Protein AF-A0A7Y6CEM9-F1 (afdb_monomer)

Structure (mmCIF, N/CA/C/O backbone):
data_AF-A0A7Y6CEM9-F1
#
_entry.id   AF-A0A7Y6CEM9-F1
#
loop_
_atom_site.group_PDB
_atom_site.id
_atom_site.type_symbol
_atom_site.label_atom_id
_atom_site.label_alt_id
_atom_site.label_comp_id
_atom_site.label_asym_id
_atom_site.label_entity_id
_atom_site.label_seq_id
_atom_site.pdbx_PDB_ins_code
_atom_site.Cartn_x
_atom_site.Cartn_y
_atom_site.C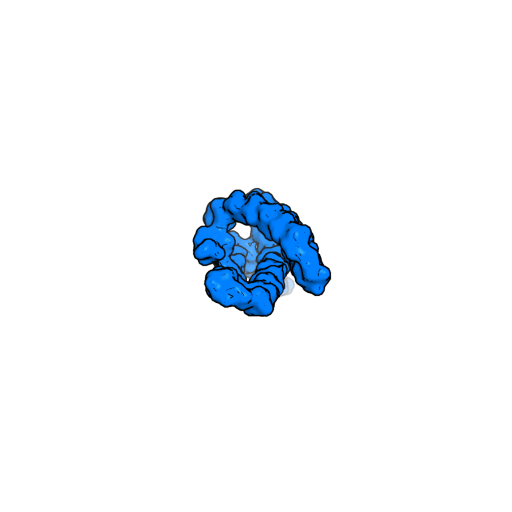artn_z
_atom_site.occupancy
_atom_site.B_iso_or_equiv
_atom_site.auth_seq_id
_atom_site.auth_comp_id
_atom_site.auth_asym_id
_atom_site.auth_atom_id
_atom_site.pdbx_PDB_model_num
ATOM 1 N N . MET A 1 1 ? -50.396 -15.988 31.486 1.00 49.03 1 MET A N 1
ATOM 2 C CA . MET A 1 1 ? -49.835 -14.728 30.934 1.00 49.03 1 MET A CA 1
ATOM 3 C C . MET A 1 1 ? -48.460 -14.346 31.506 1.00 49.03 1 MET A C 1
ATOM 5 O O . MET A 1 1 ? -47.595 -13.993 30.720 1.00 49.03 1 MET A O 1
ATOM 9 N N . LYS A 1 2 ? -48.179 -14.490 32.816 1.00 42.97 2 LYS A N 1
ATOM 10 C CA . LYS A 1 2 ? -46.851 -14.174 33.412 1.00 42.97 2 LYS A CA 1
ATOM 11 C C . LYS A 1 2 ? -45.649 -14.952 32.831 1.00 42.97 2 LYS A C 1
ATOM 13 O O . LYS A 1 2 ? -44.555 -14.409 32.776 1.00 42.97 2 LYS A O 1
ATOM 18 N N . ARG A 1 3 ? -45.840 -16.192 32.356 1.00 43.78 3 ARG A N 1
ATOM 19 C CA . ARG A 1 3 ? -44.758 -17.013 31.765 1.00 43.78 3 ARG A CA 1
ATOM 20 C C . ARG A 1 3 ? -44.328 -16.566 30.358 1.00 43.78 3 ARG A C 1
ATOM 22 O O . ARG A 1 3 ? -43.172 -16.748 30.005 1.00 43.78 3 ARG A O 1
ATOM 29 N N . LEU A 1 4 ? -45.221 -15.933 29.591 1.00 43.66 4 LEU A N 1
ATOM 30 C CA . LEU A 1 4 ? -44.910 -15.400 28.255 1.00 43.66 4 LEU A CA 1
ATOM 31 C C . LEU A 1 4 ? -44.074 -14.109 28.321 1.00 43.66 4 LEU A C 1
ATOM 33 O O . LEU A 1 4 ? -43.209 -13.900 27.477 1.00 43.66 4 LEU A O 1
ATOM 37 N N . LEU A 1 5 ? -44.266 -13.290 29.360 1.00 47.91 5 LEU A N 1
ATOM 38 C CA . LEU A 1 5 ? -43.486 -12.063 29.584 1.00 47.91 5 LEU A CA 1
ATOM 39 C C . LEU A 1 5 ? -42.023 -12.341 29.978 1.00 47.91 5 LEU A C 1
ATOM 41 O O . LEU A 1 5 ? -41.133 -11.584 29.601 1.00 47.91 5 LEU A O 1
ATOM 45 N N . LEU A 1 6 ? -41.759 -13.448 30.680 1.00 46.38 6 LEU A N 1
ATOM 46 C CA . LEU A 1 6 ? -40.401 -13.855 31.068 1.00 46.38 6 LEU A CA 1
ATOM 47 C C . LEU A 1 6 ? -39.559 -14.339 29.875 1.00 46.38 6 LEU A C 1
ATOM 49 O O . LEU A 1 6 ? -38.370 -14.039 29.809 1.00 46.38 6 LEU A O 1
ATOM 53 N N . LEU A 1 7 ? -40.167 -15.025 28.900 1.00 47.81 7 LEU A N 1
ATOM 54 C CA . LEU A 1 7 ? -39.461 -15.491 27.698 1.00 47.81 7 LEU A CA 1
ATOM 55 C C . LEU A 1 7 ? -39.066 -14.344 26.754 1.00 47.81 7 LEU A C 1
ATOM 57 O O . LEU A 1 7 ? -37.969 -14.364 26.199 1.00 47.81 7 LEU A O 1
ATOM 61 N N . ALA A 1 8 ? -39.910 -13.317 26.611 1.00 52.84 8 ALA A N 1
ATOM 62 C CA . ALA A 1 8 ? -39.609 -12.159 25.765 1.00 52.84 8 ALA A CA 1
ATOM 63 C C . ALA A 1 8 ? -38.427 -11.321 26.300 1.00 52.84 8 ALA A C 1
ATOM 65 O O . ALA A 1 8 ? -37.603 -10.843 25.521 1.00 52.84 8 ALA A O 1
ATOM 66 N N . ALA A 1 9 ? -38.292 -11.201 27.626 1.00 53.44 9 ALA A N 1
ATOM 67 C CA . ALA A 1 9 ? -37.169 -10.503 28.255 1.00 53.44 9 ALA A CA 1
ATOM 68 C C . ALA A 1 9 ? -35.830 -11.250 28.078 1.00 53.44 9 ALA A C 1
ATOM 70 O O . ALA A 1 9 ? -34.796 -10.624 27.842 1.00 53.44 9 ALA A O 1
ATOM 71 N N . LEU A 1 10 ? -35.848 -12.587 28.117 1.00 51.75 10 LEU A N 1
ATOM 72 C CA . LEU A 1 10 ? -34.666 -13.430 27.887 1.00 51.75 10 LEU A CA 1
ATOM 73 C C . LEU A 1 10 ? -34.175 -13.375 26.428 1.00 51.75 10 LEU A C 1
ATOM 75 O O . LEU A 1 10 ? -32.972 -13.289 26.192 1.00 51.75 10 LEU A O 1
ATOM 79 N N . LEU A 1 11 ? -35.085 -13.332 25.449 1.00 51.06 11 LEU A N 1
ATOM 80 C CA . LEU A 1 11 ? -34.738 -13.172 24.027 1.00 51.06 11 LEU A CA 1
ATOM 81 C C . LEU A 1 11 ? -34.158 -11.778 23.707 1.00 51.06 11 LEU A C 1
ATOM 83 O O . LEU A 1 11 ? -33.244 -11.662 22.885 1.00 51.06 11 LEU A O 1
ATOM 87 N N . ALA A 1 12 ? -34.615 -10.726 24.395 1.00 51.97 12 ALA A N 1
ATOM 88 C CA . ALA A 1 12 ? -34.059 -9.376 24.258 1.00 51.97 12 ALA A CA 1
ATOM 89 C C . ALA A 1 12 ? -32.629 -9.256 24.829 1.00 51.97 12 ALA A C 1
ATOM 91 O O . ALA A 1 12 ? -31.784 -8.576 24.244 1.00 51.97 12 ALA A O 1
ATOM 92 N N . LEU A 1 13 ? -32.321 -9.969 25.919 1.00 49.22 13 LEU A N 1
ATOM 93 C CA . LEU A 1 13 ? -30.983 -10.003 26.529 1.00 49.22 13 LEU A CA 1
ATOM 94 C C . LEU A 1 13 ? -29.951 -10.766 25.675 1.00 49.22 13 LEU A C 1
ATOM 96 O O . LEU A 1 13 ? -28.800 -10.340 25.578 1.00 49.22 13 LEU A O 1
ATOM 100 N N . ILE A 1 14 ? -30.358 -11.839 24.988 1.00 50.47 14 ILE A N 1
ATOM 101 C CA . ILE A 1 14 ? -29.469 -12.612 24.093 1.00 50.47 14 ILE A CA 1
ATOM 102 C C . ILE A 1 14 ? -29.177 -11.837 22.790 1.00 50.47 14 ILE A C 1
ATOM 104 O O . ILE A 1 14 ? -28.072 -11.903 22.242 1.00 50.47 14 ILE A O 1
ATOM 108 N N . SER A 1 15 ? -30.133 -11.023 22.334 1.00 44.56 15 SER A N 1
ATOM 109 C CA . SER A 1 15 ? -29.982 -10.160 21.151 1.00 44.56 15 SER A CA 1
ATOM 110 C C . SER A 1 15 ? -29.069 -8.947 21.403 1.00 44.56 15 SER A C 1
ATOM 112 O O . SER A 1 15 ? -28.422 -8.449 20.483 1.00 44.56 15 SER A O 1
ATOM 114 N N . ALA A 1 16 ? -28.960 -8.482 22.653 1.00 45.16 16 ALA A N 1
ATOM 115 C CA . ALA A 1 16 ? -28.061 -7.387 23.029 1.00 45.16 16 ALA A CA 1
ATOM 116 C C . ALA A 1 16 ? -26.591 -7.837 23.174 1.00 45.16 16 ALA A C 1
ATOM 118 O O . ALA A 1 16 ? -25.674 -7.071 22.871 1.00 45.16 16 ALA A O 1
ATOM 119 N N . ALA A 1 17 ? -26.347 -9.089 23.580 1.00 43.97 17 ALA A N 1
ATOM 120 C CA . ALA A 1 17 ? -24.994 -9.628 23.754 1.00 43.97 17 ALA A CA 1
ATOM 121 C C . ALA A 1 17 ? -24.281 -9.929 22.419 1.00 43.97 17 ALA A C 1
ATOM 123 O O . ALA A 1 17 ? -23.058 -9.820 22.323 1.00 43.97 17 ALA A O 1
ATOM 124 N N . THR A 1 18 ? -25.031 -10.239 21.359 1.00 46.75 18 THR A N 1
ATOM 125 C CA . THR A 1 18 ? -24.477 -10.496 20.016 1.00 46.75 18 THR A CA 1
ATOM 126 C C . THR A 1 18 ? -24.123 -9.216 19.251 1.00 46.75 18 THR A C 1
ATOM 128 O O . THR A 1 18 ? -23.246 -9.244 18.388 1.00 46.75 18 THR A O 1
ATOM 131 N N . ALA A 1 19 ? -24.693 -8.065 19.623 1.00 45.50 19 ALA A N 1
ATOM 132 C CA . ALA A 1 19 ? -24.310 -6.768 19.065 1.00 45.50 19 ALA A CA 1
ATOM 133 C C . ALA A 1 19 ? -22.968 -6.241 19.614 1.00 45.50 19 ALA A C 1
ATOM 135 O O . ALA A 1 19 ? -22.319 -5.430 18.961 1.00 45.50 19 ALA A O 1
ATOM 136 N N . ALA A 1 20 ? -22.501 -6.711 20.777 1.00 46.69 20 ALA A N 1
ATOM 137 C CA . ALA A 1 20 ? -21.240 -6.273 21.391 1.00 46.69 20 ALA A CA 1
ATOM 138 C C . ALA A 1 20 ? -19.996 -7.041 20.896 1.00 46.69 20 ALA A C 1
ATOM 140 O O . ALA A 1 20 ? -18.870 -6.590 21.110 1.00 46.69 20 ALA A O 1
ATOM 141 N N . ALA A 1 21 ? -20.177 -8.116 20.116 1.00 48.88 21 ALA A N 1
ATOM 142 C CA . ALA A 1 21 ? -19.135 -8.636 19.221 1.00 48.88 21 ALA A CA 1
ATOM 143 C C . ALA A 1 21 ? -18.857 -7.684 18.029 1.00 48.88 21 ALA A C 1
ATOM 145 O O . ALA A 1 21 ? -18.091 -8.012 17.116 1.00 48.88 21 ALA A O 1
ATOM 146 N N . ALA A 1 22 ? -19.468 -6.490 18.042 1.00 54.81 22 ALA A N 1
ATOM 147 C CA . ALA A 1 22 ? -19.149 -5.345 17.209 1.00 54.81 22 ALA A CA 1
ATOM 148 C C . ALA A 1 22 ? -17.655 -5.023 17.259 1.00 54.81 22 ALA A C 1
ATOM 150 O O . ALA A 1 22 ? -17.147 -4.467 18.228 1.00 54.81 22 ALA A O 1
ATOM 151 N N . ASN A 1 23 ? -16.977 -5.365 16.164 1.00 70.50 23 ASN A N 1
ATOM 152 C CA . ASN A 1 23 ? -15.777 -4.730 15.624 1.00 70.50 23 ASN A CA 1
ATOM 153 C C . ASN A 1 23 ? -14.990 -3.878 16.644 1.00 70.50 23 ASN A C 1
ATOM 155 O O . ASN A 1 23 ? -15.039 -2.647 16.627 1.00 70.50 23 ASN A O 1
ATOM 159 N N . THR A 1 24 ? -14.311 -4.528 17.592 1.00 88.62 24 THR A N 1
ATOM 160 C CA . THR A 1 24 ? -13.542 -3.815 18.617 1.00 88.62 24 THR A CA 1
ATOM 161 C C . THR A 1 24 ? -12.279 -3.212 17.994 1.00 88.62 24 THR A C 1
ATOM 163 O O . THR A 1 24 ? -11.769 -3.746 17.003 1.00 88.62 24 THR A O 1
ATOM 166 N N . PRO A 1 25 ? -11.708 -2.136 18.569 1.00 92.00 25 PRO A N 1
ATOM 167 C CA . PRO A 1 25 ? -10.410 -1.623 18.131 1.00 92.00 25 PRO A CA 1
ATOM 168 C C . PRO A 1 25 ? -9.313 -2.696 18.077 1.00 92.00 25 PRO A C 1
ATOM 170 O O . PRO A 1 25 ? -8.514 -2.703 17.147 1.00 92.00 25 PRO A O 1
ATOM 173 N N . ALA A 1 26 ? -9.302 -3.627 19.038 1.00 91.94 26 ALA A N 1
ATOM 174 C CA . ALA A 1 26 ? -8.343 -4.729 19.075 1.00 91.94 26 ALA A CA 1
ATOM 175 C C . ALA A 1 26 ? -8.539 -5.704 17.904 1.00 91.94 26 ALA A C 1
ATOM 177 O O . ALA A 1 26 ? -7.585 -5.998 17.189 1.00 91.94 26 ALA A O 1
ATOM 178 N N . LYS A 1 27 ? -9.779 -6.147 17.645 1.00 91.12 27 LYS A N 1
ATOM 179 C CA . LYS A 1 27 ? -10.086 -7.040 16.517 1.00 91.12 27 LYS A CA 1
ATOM 180 C C . LYS A 1 27 ? -9.735 -6.392 15.177 1.00 91.12 27 LYS A C 1
ATOM 182 O O . LYS A 1 27 ? -9.144 -7.045 14.321 1.00 91.12 27 LYS A O 1
ATOM 187 N N . TYR A 1 28 ? -10.052 -5.107 15.020 1.00 92.38 28 TYR A N 1
ATOM 188 C CA . TYR A 1 28 ? -9.688 -4.328 13.838 1.00 92.38 28 TYR A CA 1
ATOM 189 C C . TYR A 1 28 ? -8.173 -4.299 13.611 1.00 92.38 28 TYR A C 1
ATOM 191 O O . TYR A 1 28 ? -7.716 -4.674 12.535 1.00 92.38 28 TYR A O 1
ATOM 199 N N . ARG A 1 29 ? -7.386 -3.923 14.629 1.00 94.31 29 ARG A N 1
ATOM 200 C CA . ARG A 1 29 ? -5.917 -3.902 14.532 1.00 94.31 29 ARG A CA 1
ATOM 201 C C . ARG A 1 29 ? -5.350 -5.277 14.205 1.00 94.31 29 ARG A C 1
ATOM 203 O O . ARG A 1 29 ? -4.522 -5.379 13.311 1.00 94.31 29 ARG A O 1
ATOM 210 N N . ASN A 1 30 ? -5.840 -6.329 14.863 1.00 94.75 30 ASN A N 1
ATOM 211 C CA . ASN A 1 30 ? -5.413 -7.703 14.594 1.00 94.75 30 ASN A CA 1
ATOM 212 C C . ASN A 1 30 ? -5.703 -8.122 13.148 1.00 94.75 30 ASN A C 1
ATOM 214 O O . ASN A 1 30 ? -4.868 -8.768 12.524 1.00 94.75 30 ASN A O 1
ATOM 218 N N . THR A 1 31 ? -6.857 -7.723 12.608 1.00 95.06 31 THR A N 1
ATOM 219 C CA . THR A 1 31 ? -7.249 -8.027 11.223 1.00 95.06 31 THR A CA 1
ATOM 220 C C . THR A 1 31 ? -6.338 -7.301 10.235 1.00 95.06 31 THR A C 1
ATOM 222 O O . THR A 1 31 ? -5.746 -7.932 9.366 1.00 95.06 31 THR A O 1
ATOM 225 N N . MET A 1 32 ? -6.168 -5.989 10.410 1.00 94.31 32 MET A N 1
ATOM 226 C CA . MET A 1 32 ? -5.311 -5.154 9.563 1.00 94.31 32 MET A CA 1
ATOM 227 C C . MET A 1 32 ? -3.850 -5.628 9.589 1.00 94.31 32 MET A C 1
ATOM 229 O O . MET A 1 32 ? -3.261 -5.861 8.538 1.00 94.31 32 MET A O 1
ATOM 233 N N . ASN A 1 33 ? -3.288 -5.857 10.781 1.00 94.62 33 ASN A N 1
ATOM 234 C CA . ASN A 1 33 ? -1.932 -6.385 10.938 1.00 94.62 33 ASN A CA 1
ATOM 235 C C . ASN A 1 33 ? -1.782 -7.787 10.337 1.00 94.62 33 ASN A C 1
ATOM 237 O O . ASN A 1 33 ? -0.768 -8.079 9.713 1.00 94.62 33 ASN A O 1
ATOM 241 N N . GLY A 1 34 ? -2.798 -8.644 10.475 1.00 96.25 34 GLY A N 1
ATOM 242 C CA . GLY A 1 34 ? -2.815 -9.968 9.854 1.00 96.25 34 GLY A CA 1
ATOM 243 C C . GLY A 1 34 ? -2.738 -9.906 8.328 1.00 96.25 34 GLY A C 1
ATOM 244 O O . GLY A 1 34 ? -1.956 -10.648 7.734 1.00 96.25 34 GLY A O 1
ATOM 245 N N . ILE A 1 35 ? -3.481 -8.984 7.702 1.00 95.38 35 ILE A N 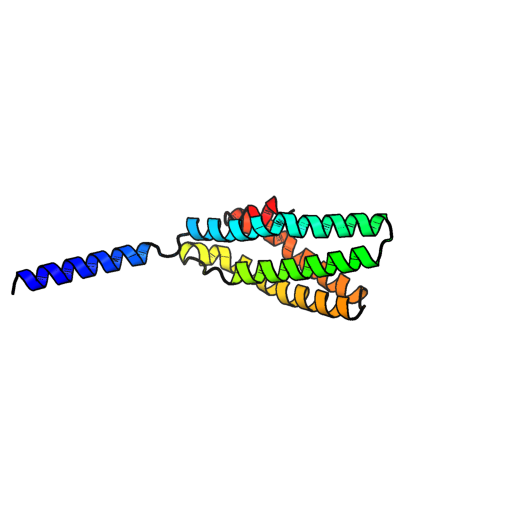1
ATOM 246 C CA . ILE A 1 35 ? -3.384 -8.722 6.258 1.00 95.38 35 ILE A CA 1
ATOM 247 C C . ILE A 1 35 ? -1.955 -8.298 5.918 1.00 95.38 35 ILE A C 1
ATOM 249 O O . ILE A 1 35 ? -1.310 -8.936 5.091 1.00 95.38 35 ILE A O 1
ATOM 253 N N . CYS A 1 36 ? -1.423 -7.268 6.578 1.00 94.38 36 CYS A N 1
ATOM 254 C CA . CYS A 1 36 ? -0.099 -6.745 6.246 1.00 94.38 36 CYS A CA 1
ATOM 255 C C . CYS A 1 36 ? 1.004 -7.791 6.408 1.00 94.38 36 CYS A C 1
ATOM 257 O O . CYS A 1 36 ? 1.756 -8.027 5.465 1.00 94.38 36 CYS A O 1
ATOM 259 N N . ARG A 1 37 ? 1.001 -8.541 7.512 1.00 96.12 37 ARG A N 1
ATOM 260 C CA . ARG A 1 37 ? 1.940 -9.642 7.758 1.00 96.12 37 ARG A CA 1
ATOM 261 C C . ARG A 1 37 ? 1.923 -10.710 6.660 1.00 96.12 37 ARG A C 1
ATOM 263 O O . ARG A 1 37 ? 2.967 -11.268 6.339 1.00 96.12 37 ARG A O 1
ATOM 270 N N . ALA A 1 38 ? 0.764 -10.991 6.061 1.00 96.12 38 ALA A N 1
ATOM 271 C CA . ALA A 1 38 ? 0.645 -11.957 4.968 1.00 96.12 38 ALA A CA 1
ATOM 272 C C . ALA A 1 38 ? 1.208 -11.443 3.625 1.00 96.12 38 ALA A C 1
ATOM 274 O O . ALA A 1 38 ? 1.561 -12.248 2.754 1.00 96.12 38 ALA A O 1
ATOM 275 N N . TYR A 1 39 ? 1.278 -10.121 3.440 1.00 95.25 39 TYR A N 1
ATOM 276 C CA . TYR A 1 39 ? 1.783 -9.480 2.223 1.00 95.25 39 TYR A CA 1
ATOM 277 C C . TYR A 1 39 ? 3.253 -9.065 2.324 1.00 95.25 39 TYR A C 1
ATOM 279 O O . TYR A 1 39 ? 3.957 -9.183 1.322 1.00 95.25 39 TYR A O 1
ATOM 287 N N . THR A 1 40 ? 3.737 -8.657 3.501 1.00 92.62 40 THR A N 1
ATOM 288 C CA . THR A 1 40 ? 5.124 -8.218 3.739 1.00 92.62 40 THR A CA 1
ATOM 289 C C . THR A 1 40 ? 6.181 -9.124 3.096 1.00 92.62 40 THR A C 1
ATOM 291 O O . THR A 1 40 ? 6.942 -8.621 2.270 1.00 92.62 40 THR A O 1
ATOM 294 N N . PRO A 1 41 ? 6.228 -10.451 3.347 1.00 95.81 41 PRO A N 1
ATOM 295 C CA . PRO A 1 41 ? 7.266 -11.293 2.745 1.00 95.81 41 PRO A CA 1
ATOM 296 C C . PRO A 1 41 ? 7.171 -11.359 1.212 1.00 95.81 41 PRO A C 1
ATOM 298 O O . PRO A 1 41 ? 8.185 -11.478 0.534 1.00 95.81 41 PRO A O 1
ATOM 301 N N . LYS A 1 42 ? 5.964 -11.248 0.642 1.00 96.25 42 LYS A N 1
ATOM 302 C CA . LYS A 1 42 ? 5.747 -11.297 -0.815 1.00 96.25 42 LYS A CA 1
ATOM 303 C C . LYS A 1 42 ? 6.183 -10.001 -1.495 1.00 96.25 42 LYS A C 1
ATOM 305 O O . LYS A 1 42 ? 6.691 -10.048 -2.613 1.00 96.25 42 LYS A O 1
ATOM 310 N N . LEU A 1 43 ? 5.940 -8.866 -0.840 1.00 93.75 43 LEU A N 1
ATOM 311 C CA . LEU A 1 43 ? 6.386 -7.553 -1.299 1.00 93.75 43 LEU A CA 1
ATOM 312 C C . LEU A 1 43 ? 7.911 -7.460 -1.226 1.00 93.75 43 LEU A C 1
ATOM 314 O O . LEU A 1 43 ? 8.528 -7.125 -2.234 1.00 93.75 43 LEU A O 1
ATOM 318 N N . LYS A 1 44 ? 8.506 -7.884 -0.103 1.00 93.25 44 LYS A N 1
ATOM 319 C CA . LYS A 1 44 ? 9.961 -7.920 0.082 1.00 93.25 44 LYS A CA 1
ATOM 320 C C . LYS A 1 44 ? 10.661 -8.806 -0.948 1.00 93.25 44 LYS A C 1
ATOM 322 O O . LYS A 1 44 ? 11.628 -8.383 -1.564 1.00 93.25 44 LYS A O 1
ATOM 327 N N . ASP A 1 45 ? 10.126 -9.996 -1.226 1.00 96.50 45 ASP A N 1
ATOM 328 C CA . ASP A 1 45 ? 10.653 -10.877 -2.280 1.00 96.50 45 ASP A CA 1
ATOM 329 C C . ASP A 1 45 ? 10.666 -10.201 -3.667 1.00 96.50 45 ASP A C 1
ATOM 331 O O . ASP A 1 45 ? 11.625 -10.331 -4.438 1.00 96.50 45 ASP A O 1
ATOM 335 N N . ALA A 1 46 ? 9.616 -9.441 -3.992 1.00 94.88 46 ALA A N 1
ATOM 336 C CA . ALA A 1 46 ? 9.556 -8.690 -5.241 1.00 94.88 46 ALA A CA 1
ATOM 337 C C . ALA A 1 46 ? 10.566 -7.527 -5.263 1.00 94.88 46 ALA A C 1
ATOM 339 O O . ALA A 1 46 ? 11.233 -7.333 -6.280 1.00 94.88 46 ALA A O 1
ATOM 340 N N . GLU A 1 47 ? 10.727 -6.795 -4.159 1.00 92.81 47 GLU A N 1
ATOM 341 C CA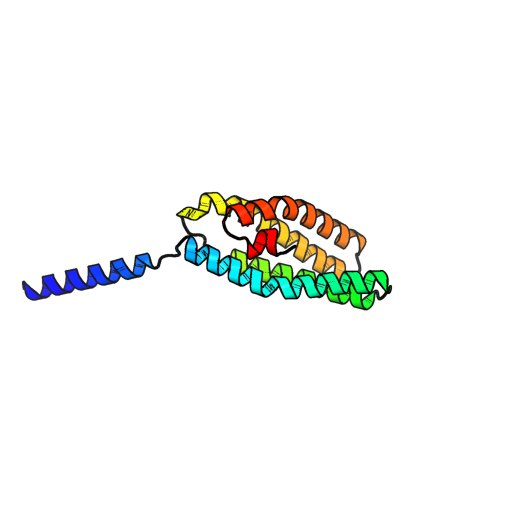 . GLU A 1 47 ? 11.736 -5.736 -4.006 1.00 92.81 47 GLU A CA 1
ATOM 342 C C . GLU A 1 47 ? 13.160 -6.276 -4.134 1.00 92.81 47 GLU A C 1
ATOM 344 O O . GLU A 1 47 ? 13.936 -5.786 -4.957 1.00 92.81 47 GLU A O 1
ATOM 349 N N . ASP A 1 48 ? 13.478 -7.349 -3.414 1.00 94.62 48 ASP A N 1
ATOM 350 C CA . ASP A 1 48 ? 14.781 -8.006 -3.470 1.00 94.62 48 ASP A CA 1
ATOM 351 C C . ASP A 1 48 ? 15.077 -8.525 -4.885 1.00 94.62 48 ASP A C 1
ATOM 353 O O . ASP A 1 48 ? 16.205 -8.441 -5.380 1.00 94.62 48 ASP A O 1
ATOM 357 N N . THR A 1 49 ? 14.059 -9.034 -5.586 1.00 95.00 49 THR A N 1
ATOM 358 C CA . THR A 1 49 ? 14.197 -9.462 -6.983 1.00 95.00 49 THR A CA 1
ATOM 359 C C . THR A 1 49 ? 14.455 -8.280 -7.916 1.00 95.00 49 THR A C 1
ATOM 361 O O . THR A 1 49 ? 15.322 -8.387 -8.785 1.00 95.00 49 THR A O 1
ATOM 364 N N . MET A 1 50 ? 13.776 -7.142 -7.728 1.00 92.38 50 MET A N 1
ATOM 365 C CA . MET A 1 50 ? 14.073 -5.910 -8.469 1.00 92.38 50 MET A CA 1
ATOM 366 C C . MET A 1 50 ? 15.510 -5.431 -8.208 1.00 92.38 50 MET A C 1
ATOM 368 O O . MET A 1 50 ? 16.216 -5.083 -9.158 1.00 92.38 50 MET A O 1
ATOM 372 N N . ALA A 1 51 ? 15.979 -5.467 -6.957 1.00 92.25 51 ALA A N 1
ATOM 373 C CA . ALA A 1 51 ? 17.341 -5.074 -6.595 1.00 92.25 51 ALA A CA 1
ATOM 374 C C . ALA A 1 51 ? 18.390 -5.976 -7.268 1.00 92.25 51 ALA A C 1
ATOM 376 O O . ALA A 1 51 ? 19.293 -5.489 -7.953 1.00 92.25 51 ALA A O 1
ATOM 377 N N . ARG A 1 52 ? 18.225 -7.304 -7.177 1.00 93.12 52 ARG A N 1
ATOM 378 C CA . ARG A 1 52 ? 19.110 -8.275 -7.846 1.00 93.12 52 ARG A CA 1
ATOM 379 C C . ARG A 1 52 ? 19.108 -8.117 -9.366 1.00 93.12 52 ARG A C 1
ATOM 381 O O . ARG A 1 52 ? 20.167 -8.168 -9.992 1.00 93.12 52 ARG A O 1
ATOM 388 N N . ALA A 1 53 ? 17.936 -7.928 -9.970 1.00 91.56 53 ALA A N 1
ATOM 389 C CA . ALA A 1 53 ? 17.799 -7.752 -11.413 1.00 91.56 53 ALA A CA 1
ATOM 390 C C . ALA A 1 53 ? 18.461 -6.457 -11.906 1.00 91.56 53 ALA A C 1
ATOM 392 O O . ALA A 1 53 ? 19.056 -6.452 -12.981 1.00 91.56 53 ALA A O 1
ATOM 393 N N . THR A 1 54 ? 18.414 -5.393 -11.100 1.00 88.62 54 THR A N 1
ATOM 394 C CA . THR A 1 54 ? 19.117 -4.132 -11.377 1.00 88.62 54 THR A CA 1
ATOM 395 C C . THR A 1 54 ? 20.630 -4.344 -11.390 1.00 88.62 54 THR A C 1
ATOM 397 O O . THR A 1 54 ? 21.282 -4.003 -12.374 1.00 88.62 54 THR A O 1
ATOM 400 N N . ASN A 1 55 ? 21.179 -4.988 -10.355 1.00 86.94 55 ASN A N 1
ATOM 401 C CA . ASN A 1 55 ? 22.623 -5.235 -10.244 1.00 86.94 55 ASN A CA 1
ATOM 402 C C . ASN A 1 55 ? 23.162 -6.164 -11.342 1.00 86.94 55 ASN A C 1
ATOM 404 O O . ASN A 1 55 ? 24.307 -6.036 -11.755 1.00 86.94 55 ASN A O 1
ATOM 408 N N . SER A 1 56 ? 22.337 -7.099 -11.818 1.00 86.19 56 SER A N 1
ATOM 409 C CA . SER A 1 56 ? 22.706 -8.077 -12.851 1.00 86.19 56 SER A CA 1
ATOM 410 C C . SER A 1 56 ? 22.282 -7.682 -14.271 1.00 86.19 56 SER A C 1
ATOM 412 O O . SER A 1 56 ? 22.387 -8.505 -15.177 1.00 86.19 56 SER A O 1
ATOM 414 N N . GLN A 1 57 ? 21.770 -6.459 -14.471 1.00 86.69 57 GLN A N 1
ATOM 415 C CA . GLN A 1 57 ? 21.251 -5.956 -15.755 1.00 86.69 57 GLN A CA 1
ATOM 416 C C . GLN A 1 57 ? 20.192 -6.872 -16.409 1.00 86.69 57 GLN A C 1
ATOM 418 O O . GLN A 1 57 ? 19.997 -6.890 -17.625 1.00 86.69 57 GLN A O 1
ATOM 423 N N . ARG A 1 58 ? 19.450 -7.638 -15.599 1.00 88.94 58 ARG A N 1
ATOM 424 C CA . ARG A 1 58 ? 18.407 -8.566 -16.060 1.00 88.94 58 ARG A CA 1
ATOM 425 C C . ARG A 1 58 ? 17.066 -7.852 -16.188 1.00 88.94 58 ARG A C 1
ATOM 427 O O . ARG A 1 58 ? 16.161 -8.056 -15.378 1.00 88.94 58 ARG A O 1
ATOM 434 N N . HIS A 1 59 ? 16.923 -7.036 -17.230 1.00 86.19 59 HIS A N 1
ATOM 435 C CA . HIS A 1 59 ? 15.738 -6.200 -17.461 1.00 86.19 59 HIS A CA 1
ATOM 436 C C . HIS A 1 59 ? 14.408 -6.969 -17.369 1.00 86.19 59 HIS A C 1
ATOM 438 O O . HIS A 1 59 ? 13.520 -6.564 -16.622 1.00 86.19 59 HIS A O 1
ATOM 444 N N . ALA A 1 60 ? 14.292 -8.130 -18.019 1.00 89.62 60 ALA A N 1
ATOM 445 C CA . ALA A 1 60 ? 13.064 -8.932 -17.982 1.00 89.62 60 ALA A CA 1
ATOM 446 C C . ALA A 1 60 ? 12.677 -9.394 -16.560 1.00 89.62 60 ALA A C 1
ATOM 448 O O . ALA A 1 60 ? 11.493 -9.437 -16.211 1.00 89.62 60 ALA A O 1
ATOM 449 N N . MET A 1 61 ? 13.665 -9.706 -15.710 1.00 92.38 61 MET A N 1
ATOM 450 C CA . MET A 1 61 ? 13.411 -10.073 -14.313 1.00 92.38 61 MET A CA 1
ATOM 451 C C . MET A 1 61 ? 12.944 -8.869 -13.495 1.00 92.38 61 MET A C 1
ATOM 453 O O . MET A 1 61 ? 12.008 -9.003 -12.707 1.00 92.38 61 MET A O 1
ATOM 457 N N . PHE A 1 62 ? 13.549 -7.698 -13.717 1.00 91.31 62 PHE A N 1
ATOM 458 C CA . PHE A 1 62 ? 13.126 -6.454 -13.076 1.00 91.31 62 PHE A CA 1
ATOM 459 C C . PHE A 1 62 ? 11.665 -6.137 -13.413 1.00 91.31 62 PHE A C 1
ATOM 461 O O . PHE A 1 62 ? 10.857 -5.899 -12.519 1.00 91.31 62 PHE A O 1
ATOM 468 N N . GLU A 1 63 ? 11.296 -6.197 -14.695 1.00 90.88 63 GLU A N 1
ATOM 469 C CA . GLU A 1 63 ? 9.932 -5.903 -15.140 1.00 90.88 63 GLU A CA 1
ATOM 470 C C . GLU A 1 63 ? 8.899 -6.881 -14.577 1.00 90.88 63 GLU A C 1
ATOM 472 O O . GLU A 1 63 ? 7.793 -6.479 -14.204 1.00 90.88 63 GLU A O 1
ATOM 477 N N . SER A 1 64 ? 9.243 -8.169 -14.515 1.00 93.38 64 SER A N 1
ATOM 478 C CA . SER A 1 64 ? 8.386 -9.187 -13.910 1.00 93.38 64 SER A CA 1
ATOM 479 C C . SER A 1 64 ? 8.155 -8.911 -12.421 1.00 93.38 64 SER A C 1
ATOM 481 O O . SER A 1 64 ? 7.009 -8.886 -11.963 1.00 93.38 64 SER A O 1
ATOM 483 N N . ALA A 1 65 ? 9.228 -8.614 -11.683 1.00 95.00 65 ALA A N 1
ATOM 484 C CA . ALA A 1 65 ? 9.166 -8.313 -10.259 1.00 95.00 65 ALA A CA 1
ATOM 485 C C . ALA A 1 65 ? 8.395 -7.017 -9.966 1.00 95.00 65 ALA A C 1
ATOM 487 O O . ALA A 1 65 ? 7.546 -7.010 -9.077 1.00 95.00 65 ALA A O 1
ATOM 488 N N . LEU A 1 66 ? 8.586 -5.963 -10.766 1.00 92.69 66 LEU A N 1
ATOM 489 C CA . LEU A 1 66 ? 7.831 -4.715 -10.638 1.00 92.69 66 LEU A CA 1
ATOM 490 C C . LEU A 1 66 ? 6.326 -4.930 -10.855 1.00 92.69 66 LEU A C 1
ATOM 492 O O . LEU A 1 66 ? 5.510 -4.439 -10.075 1.00 92.69 66 LEU A O 1
ATOM 496 N N . ARG A 1 67 ? 5.930 -5.701 -11.878 1.00 93.00 67 ARG A N 1
ATOM 497 C CA . ARG A 1 67 ? 4.510 -6.041 -12.095 1.00 93.00 67 ARG A CA 1
ATOM 498 C C . ARG A 1 67 ? 3.926 -6.808 -10.915 1.00 93.00 67 ARG A C 1
ATOM 500 O O . ARG A 1 67 ? 2.807 -6.510 -10.498 1.00 93.00 67 ARG A O 1
ATOM 507 N N . ARG A 1 68 ? 4.675 -7.778 -10.384 1.00 95.81 68 ARG A N 1
ATOM 508 C CA . ARG A 1 68 ? 4.272 -8.548 -9.203 1.00 95.81 68 ARG A CA 1
ATOM 509 C C . ARG A 1 68 ? 4.103 -7.641 -7.988 1.00 95.81 68 ARG A C 1
ATOM 511 O O . ARG A 1 68 ? 3.074 -7.736 -7.328 1.00 95.81 68 ARG A O 1
ATOM 518 N N . TYR A 1 69 ? 5.053 -6.741 -7.742 1.00 93.94 69 TYR A N 1
ATOM 519 C CA . TYR A 1 69 ? 4.989 -5.766 -6.656 1.00 93.94 69 TYR A CA 1
ATOM 520 C C . TYR A 1 69 ? 3.723 -4.907 -6.745 1.00 93.94 69 TYR A C 1
ATOM 522 O O . TYR A 1 69 ? 2.906 -4.921 -5.831 1.00 93.94 69 TYR A O 1
ATOM 530 N N . LEU A 1 70 ? 3.493 -4.255 -7.891 1.00 92.56 70 LEU A N 1
ATOM 531 C CA . LEU A 1 70 ? 2.323 -3.396 -8.109 1.00 92.56 70 LEU A CA 1
ATOM 532 C C 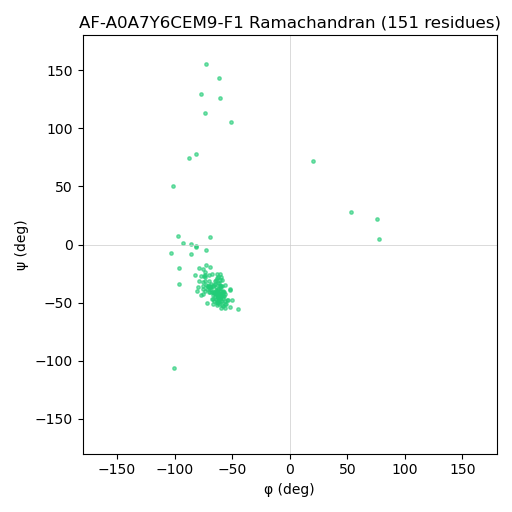. LEU A 1 70 ? 0.997 -4.142 -7.909 1.00 92.56 70 LEU A C 1
ATOM 534 O O . LEU A 1 70 ? 0.062 -3.604 -7.318 1.00 92.56 70 LEU A O 1
ATOM 538 N N . HIS A 1 71 ? 0.910 -5.387 -8.384 1.00 94.12 71 HIS A N 1
ATOM 539 C CA . HIS A 1 71 ? -0.280 -6.212 -8.200 1.00 94.12 71 HIS A CA 1
ATOM 540 C C . HIS A 1 71 ? -0.508 -6.587 -6.728 1.00 94.12 71 HIS A C 1
ATOM 542 O O . HIS A 1 71 ? -1.635 -6.497 -6.240 1.00 94.12 71 HIS A O 1
ATOM 548 N N . LEU A 1 72 ? 0.553 -6.971 -6.012 1.00 95.44 72 LEU A N 1
ATOM 549 C CA . LEU A 1 72 ? 0.488 -7.277 -4.583 1.00 95.44 72 LEU A CA 1
ATOM 550 C C . LEU A 1 72 ? 0.062 -6.053 -3.767 1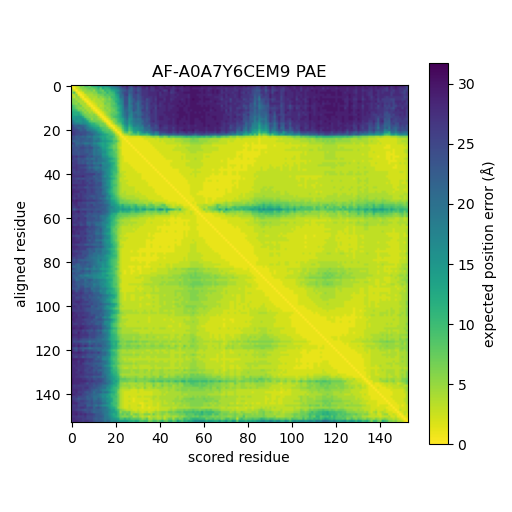.00 95.44 72 LEU A C 1
ATOM 552 O O . LEU A 1 72 ? -0.823 -6.191 -2.927 1.00 95.44 72 LEU A O 1
ATOM 556 N N . SER A 1 73 ? 0.618 -4.870 -4.046 1.00 92.44 73 SER A N 1
ATOM 557 C CA . SER A 1 73 ? 0.246 -3.626 -3.360 1.00 92.44 73 SER A CA 1
ATOM 558 C C . SER A 1 73 ? -1.227 -3.269 -3.573 1.00 92.44 73 SER A C 1
ATOM 560 O O . SER A 1 73 ? -1.925 -2.968 -2.611 1.00 92.44 73 SER A O 1
ATOM 562 N N . LEU A 1 74 ? -1.735 -3.368 -4.810 1.00 93.00 74 LEU A N 1
ATOM 563 C CA . LEU A 1 74 ? -3.160 -3.146 -5.101 1.00 93.00 74 LEU A CA 1
ATOM 564 C C . LEU A 1 74 ? -4.055 -4.142 -4.355 1.00 93.00 74 LEU A C 1
ATOM 566 O O . LEU A 1 74 ? -5.075 -3.767 -3.782 1.00 93.00 74 LEU A O 1
ATOM 570 N N . SER A 1 75 ? -3.670 -5.419 -4.351 1.00 95.00 75 SER A N 1
ATOM 571 C CA . SER A 1 75 ? -4.419 -6.473 -3.668 1.00 95.00 75 SER A CA 1
ATOM 572 C C . SER A 1 75 ? -4.444 -6.262 -2.151 1.00 95.00 75 SER A C 1
ATOM 574 O O . SER A 1 75 ? -5.502 -6.389 -1.534 1.00 95.00 75 SER A O 1
ATOM 576 N N . GLN A 1 76 ? -3.308 -5.884 -1.558 1.00 94.19 76 GLN A N 1
ATOM 577 C CA . GLN A 1 76 ? -3.226 -5.541 -0.143 1.00 94.19 76 GLN A CA 1
ATOM 578 C C . GLN A 1 76 ? -4.118 -4.340 0.187 1.00 94.19 76 GLN A C 1
ATOM 580 O O . GLN A 1 76 ? -4.931 -4.431 1.106 1.00 94.19 76 GLN A O 1
ATOM 585 N N . ASN A 1 77 ? -4.001 -3.241 -0.565 1.00 91.88 77 ASN A N 1
ATOM 586 C CA . ASN A 1 77 ? -4.787 -2.030 -0.327 1.00 91.88 77 ASN A CA 1
ATOM 587 C C . ASN A 1 77 ? -6.287 -2.320 -0.394 1.00 91.88 77 ASN A C 1
ATOM 589 O O . ASN A 1 77 ? -7.015 -1.949 0.524 1.00 91.88 77 ASN A O 1
ATOM 593 N N . HIS A 1 78 ? -6.735 -3.085 -1.392 1.00 92.44 78 HIS A N 1
ATOM 594 C CA . HIS A 1 78 ? -8.134 -3.498 -1.496 1.00 92.44 78 HIS A CA 1
ATOM 595 C C . HIS A 1 78 ? -8.614 -4.247 -0.242 1.00 92.44 78 HIS A C 1
ATOM 597 O O . HIS A 1 78 ? -9.696 -3.965 0.274 1.00 92.44 78 HIS A O 1
ATOM 603 N N . GLN A 1 79 ? -7.816 -5.185 0.282 1.00 94.12 79 GLN A N 1
ATOM 604 C CA . GLN A 1 79 ? -8.177 -5.908 1.505 1.00 94.12 79 GLN A CA 1
ATOM 605 C C . GLN A 1 79 ? -8.218 -4.992 2.729 1.00 94.12 79 GLN A C 1
ATOM 607 O O . GLN A 1 79 ? -9.148 -5.096 3.526 1.00 94.12 79 GLN A O 1
ATOM 612 N N . LEU A 1 80 ? -7.251 -4.081 2.871 1.00 91.38 80 LEU A N 1
ATOM 613 C CA . LEU A 1 80 ? -7.213 -3.115 3.972 1.00 91.38 80 LEU A CA 1
ATOM 614 C C . LEU A 1 80 ? -8.413 -2.159 3.932 1.00 91.38 80 LEU A C 1
ATOM 616 O O . LEU A 1 80 ? -9.010 -1.871 4.969 1.00 91.38 80 LEU A O 1
ATOM 620 N N . GLU A 1 81 ? -8.804 -1.693 2.747 1.00 89.94 81 GLU A N 1
ATOM 621 C CA . GLU A 1 81 ? -9.947 -0.796 2.568 1.00 89.94 81 GLU A CA 1
ATOM 622 C C . GLU A 1 81 ? -11.302 -1.471 2.812 1.00 89.94 81 GLU A C 1
ATOM 624 O O . GLU A 1 81 ? -12.253 -0.800 3.225 1.00 89.94 81 GLU A O 1
ATOM 629 N N . ALA A 1 82 ? -11.389 -2.789 2.615 1.00 91.06 82 ALA A N 1
ATOM 630 C CA . ALA A 1 82 ? -12.586 -3.575 2.900 1.00 91.06 82 ALA A CA 1
ATOM 631 C C . ALA A 1 82 ? -12.833 -3.777 4.410 1.00 91.06 82 ALA A C 1
ATOM 633 O O . ALA A 1 82 ? -13.953 -4.105 4.820 1.00 91.06 82 ALA A O 1
ATOM 634 N N . VAL A 1 83 ? -11.825 -3.568 5.267 1.00 91.81 83 VAL A N 1
ATOM 635 C CA . VAL A 1 83 ? -11.987 -3.720 6.718 1.00 91.81 83 VAL A CA 1
ATOM 636 C C . VAL A 1 83 ? -12.784 -2.545 7.286 1.00 91.81 83 VAL A C 1
ATOM 638 O O . VAL A 1 83 ? -12.321 -1.405 7.364 1.00 91.81 83 VAL A O 1
ATOM 641 N N . ARG A 1 84 ? -13.999 -2.823 7.769 1.00 92.81 84 ARG A N 1
ATOM 642 C CA . ARG A 1 84 ? -14.842 -1.808 8.413 1.00 92.81 84 ARG A CA 1
ATOM 643 C C . ARG A 1 84 ? -14.146 -1.226 9.646 1.00 92.81 84 ARG A C 1
ATOM 645 O O . ARG A 1 84 ? -13.814 -1.953 10.580 1.00 92.81 84 ARG A O 1
ATOM 652 N N . VAL A 1 85 ? -14.017 0.098 9.695 1.00 92.31 85 VAL A N 1
ATOM 653 C CA . VAL A 1 85 ? -13.409 0.804 10.830 1.00 92.31 85 VAL A CA 1
ATOM 654 C C . VAL A 1 85 ? -14.384 0.893 12.016 1.00 92.31 85 VAL A C 1
ATOM 656 O O . VAL A 1 85 ? -15.511 1.367 11.841 1.00 92.31 85 VAL A O 1
ATOM 659 N N . PRO A 1 86 ? -13.973 0.512 13.239 1.00 92.19 86 PRO A N 1
ATOM 660 C CA . PRO A 1 86 ? -14.737 0.760 14.460 1.00 92.19 86 PRO A CA 1
ATOM 661 C C . PRO A 1 86 ? -14.946 2.254 14.720 1.00 92.19 86 PRO A C 1
ATOM 663 O O . PRO A 1 86 ? -14.010 3.036 14.561 1.00 92.19 86 PRO A O 1
ATOM 666 N N . ALA A 1 87 ? -16.114 2.653 15.237 1.00 91.62 87 ALA A N 1
ATOM 667 C CA . ALA A 1 87 ? -16.420 4.060 15.544 1.00 91.62 87 ALA A CA 1
ATOM 668 C C . ALA A 1 87 ? -15.342 4.737 16.420 1.00 91.62 87 ALA A C 1
ATOM 670 O O . ALA A 1 87 ? -14.944 5.876 16.172 1.00 91.62 87 ALA A O 1
ATOM 671 N N . LYS A 1 88 ? -14.796 3.994 17.396 1.00 91.06 88 LYS A N 1
ATOM 672 C CA . LYS A 1 88 ? -13.717 4.449 18.294 1.00 91.06 88 LYS A CA 1
ATOM 673 C C . LYS A 1 88 ? -12.403 4.770 17.565 1.00 91.06 88 LYS A C 1
ATOM 675 O O . LYS A 1 88 ? -11.623 5.571 18.062 1.00 91.06 88 LYS A O 1
ATOM 680 N N . LEU A 1 89 ? -12.159 4.169 16.398 1.00 91.69 89 LEU A N 1
ATOM 681 C CA . LEU A 1 89 ? -10.953 4.379 15.590 1.00 91.69 89 LEU A CA 1
ATOM 682 C C . LEU A 1 89 ? -11.183 5.295 14.382 1.00 91.69 89 LEU A C 1
ATOM 684 O O . LEU A 1 89 ? -10.221 5.685 13.727 1.00 91.69 89 LEU A O 1
ATOM 688 N N . THR A 1 90 ? -12.421 5.693 14.076 1.00 91.25 90 THR A N 1
ATOM 689 C CA . THR A 1 90 ? -12.742 6.460 12.859 1.00 91.25 90 THR A CA 1
ATOM 690 C C . THR A 1 90 ? -11.968 7.773 12.746 1.00 91.25 90 THR A C 1
ATOM 692 O O . THR A 1 90 ? -11.514 8.124 11.658 1.00 91.25 90 THR A O 1
ATOM 695 N N . LYS A 1 91 ? -11.792 8.521 13.845 1.00 91.81 91 LYS A N 1
ATOM 696 C CA . LYS A 1 91 ? -11.017 9.777 13.825 1.00 91.81 91 LYS A CA 1
ATOM 697 C C . LYS A 1 91 ? -9.545 9.532 13.475 1.00 91.81 91 LYS A C 1
ATOM 699 O O . LYS A 1 91 ? -8.987 10.292 12.693 1.00 91.81 91 LYS A O 1
ATOM 704 N N . GLN A 1 92 ? -8.969 8.449 13.990 1.00 90.81 92 GLN A N 1
ATOM 705 C CA . GLN A 1 92 ? -7.573 8.082 13.776 1.00 90.81 92 GLN A CA 1
ATOM 706 C C . GLN A 1 92 ? -7.325 7.472 12.389 1.00 90.81 92 GLN A C 1
ATOM 708 O O . GLN A 1 92 ? -6.376 7.852 11.710 1.00 90.81 92 GLN A O 1
ATOM 713 N N . MET A 1 93 ? -8.199 6.570 11.935 1.00 91.38 93 MET A N 1
ATOM 714 C CA . MET A 1 93 ? -8.015 5.836 10.677 1.00 91.38 93 MET A CA 1
ATOM 715 C C . MET A 1 93 ? -8.445 6.615 9.437 1.00 91.38 93 MET A C 1
ATOM 717 O O . MET A 1 93 ? -7.914 6.376 8.360 1.00 91.38 93 MET A O 1
ATOM 721 N N . ARG A 1 94 ? -9.378 7.566 9.544 1.00 91.56 94 ARG A N 1
ATOM 722 C CA . ARG A 1 94 ? -9.832 8.363 8.391 1.00 91.56 94 ARG A CA 1
ATOM 723 C C . ARG A 1 94 ? -8.698 9.049 7.610 1.00 91.56 94 ARG A C 1
ATOM 725 O O . ARG A 1 94 ? -8.715 8.932 6.386 1.00 91.56 94 ARG A O 1
ATOM 732 N N . PRO A 1 95 ? -7.724 9.747 8.231 1.00 90.06 95 PRO A N 1
ATOM 733 C CA . PRO A 1 95 ? -6.605 10.313 7.478 1.00 90.06 95 PRO A CA 1
ATOM 734 C C . PRO A 1 95 ? -5.726 9.236 6.826 1.00 90.06 95 PRO A C 1
ATOM 736 O O . PRO A 1 95 ? -5.288 9.441 5.700 1.00 90.06 95 PRO A O 1
ATOM 739 N N . VAL A 1 96 ? -5.519 8.088 7.483 1.00 89.88 96 VAL A N 1
ATOM 740 C CA . VAL A 1 96 ? -4.753 6.953 6.934 1.00 89.88 96 VAL A CA 1
ATOM 741 C C . VAL A 1 96 ? -5.439 6.384 5.693 1.00 89.88 96 VAL A C 1
ATOM 743 O O . VAL A 1 96 ? -4.838 6.327 4.626 1.00 89.88 96 VAL A O 1
ATOM 746 N N . LEU A 1 97 ? -6.729 6.054 5.794 1.00 89.81 97 LEU A N 1
ATOM 747 C CA . LEU A 1 97 ? -7.515 5.524 4.678 1.00 89.81 97 LEU A CA 1
ATOM 748 C C . LEU A 1 97 ? -7.616 6.519 3.516 1.00 89.81 97 LEU A C 1
ATOM 750 O O . LEU A 1 97 ? -7.629 6.121 2.357 1.00 89.81 97 LEU A O 1
ATOM 754 N N . LYS A 1 98 ? -7.652 7.827 3.799 1.00 91.06 98 LYS A N 1
ATOM 755 C CA . LYS A 1 98 ? -7.621 8.857 2.751 1.00 91.06 98 LYS A CA 1
ATOM 756 C C . LYS A 1 98 ? -6.297 8.854 1.981 1.00 91.06 98 LYS A C 1
ATOM 758 O O . LYS A 1 98 ? -6.306 9.176 0.798 1.00 91.06 98 LYS A O 1
ATOM 763 N N . LEU A 1 99 ? -5.177 8.546 2.634 1.00 88.62 99 LEU A N 1
ATOM 764 C CA . LEU A 1 99 ? -3.876 8.425 1.972 1.00 88.62 99 LEU A CA 1
ATOM 765 C C . LEU A 1 99 ? -3.775 7.119 1.177 1.00 88.62 99 LEU A C 1
ATOM 767 O O . LEU A 1 99 ? -3.357 7.177 0.027 1.00 88.62 99 LEU A O 1
ATOM 771 N N . LEU A 1 100 ? -4.236 5.990 1.728 1.00 87.69 100 LEU A N 1
ATOM 772 C CA . LEU A 1 100 ? -4.292 4.709 1.005 1.00 87.69 100 LEU A CA 1
ATOM 773 C C . LEU A 1 100 ? -5.096 4.829 -0.298 1.00 87.69 100 LEU A C 1
ATOM 775 O O . LEU A 1 100 ? -4.563 4.571 -1.373 1.00 87.69 100 LEU A O 1
ATOM 779 N N . ARG A 1 101 ? -6.293 5.423 -0.240 1.00 90.56 101 ARG A N 1
ATOM 780 C CA . ARG A 1 101 ? -7.116 5.686 -1.436 1.00 90.56 101 ARG A CA 1
ATOM 781 C C . ARG A 1 101 ? -6.461 6.601 -2.464 1.00 90.56 101 ARG A C 1
ATOM 783 O O . ARG A 1 101 ? -6.828 6.577 -3.634 1.00 90.56 101 ARG A O 1
ATOM 790 N N . LYS A 1 102 ? -5.531 7.463 -2.041 1.00 92.12 102 LYS A N 1
ATOM 791 C CA . LYS A 1 102 ? -4.756 8.300 -2.969 1.00 92.12 102 LYS A CA 1
ATOM 792 C C . LYS A 1 102 ? -3.655 7.507 -3.666 1.00 92.12 102 LYS A C 1
ATOM 794 O O . LYS A 1 102 ? -3.271 7.893 -4.761 1.00 92.12 102 LYS A O 1
ATOM 799 N N . ILE A 1 103 ? -3.146 6.440 -3.053 1.00 91.50 103 ILE A N 1
ATOM 800 C CA . ILE A 1 103 ? -2.090 5.596 -3.621 1.00 91.50 103 ILE A CA 1
ATOM 801 C C . ILE A 1 103 ? -2.646 4.728 -4.759 1.00 91.50 103 ILE A C 1
ATOM 803 O O . ILE A 1 103 ? -1.991 4.599 -5.793 1.00 91.50 103 ILE A O 1
ATOM 807 N N . ASP A 1 104 ? -3.860 4.194 -4.618 1.00 91.44 104 ASP A N 1
ATOM 808 C CA . ASP A 1 104 ? -4.449 3.235 -5.566 1.00 91.44 104 ASP A CA 1
ATOM 809 C C . ASP A 1 104 ? -4.488 3.705 -7.031 1.00 91.44 104 ASP A C 1
ATOM 811 O O . ASP A 1 104 ? -4.011 2.966 -7.901 1.00 91.44 104 ASP A O 1
ATOM 815 N N . PRO A 1 105 ? -4.950 4.931 -7.359 1.00 94.94 105 PRO A N 1
ATOM 816 C CA . PRO A 1 105 ? -4.901 5.428 -8.732 1.00 94.94 105 PRO A CA 1
ATOM 817 C C . PRO A 1 105 ? -3.479 5.484 -9.299 1.00 94.94 105 PRO A C 1
ATOM 819 O O . PRO A 1 105 ? -3.276 5.195 -10.478 1.00 94.94 105 PRO A O 1
ATOM 822 N N . HIS A 1 106 ? -2.484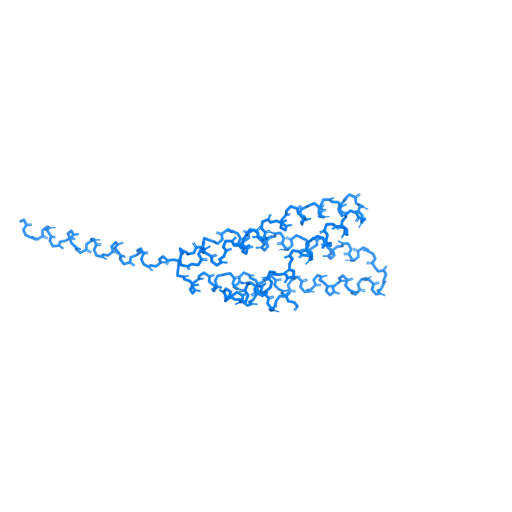 5.815 -8.469 1.00 95.69 106 HIS A N 1
ATOM 823 C CA . HIS A 1 106 ? -1.085 5.848 -8.888 1.00 95.69 106 HIS A CA 1
ATOM 824 C C . HIS A 1 106 ? -0.521 4.441 -9.098 1.00 95.69 106 HIS A C 1
ATOM 826 O O . HIS A 1 106 ? 0.214 4.236 -10.061 1.00 95.69 106 HIS A O 1
ATOM 832 N N . LEU A 1 107 ? -0.887 3.463 -8.260 1.00 93.31 107 LEU A N 1
ATOM 833 C CA . LEU A 1 107 ? -0.500 2.059 -8.447 1.00 93.31 107 LEU A CA 1
ATOM 834 C C . LEU A 1 107 ? -1.099 1.485 -9.735 1.00 93.31 107 LEU A C 1
ATOM 836 O O . LEU A 1 107 ? -0.388 0.873 -10.535 1.00 93.31 107 LEU A O 1
ATOM 840 N N . TYR A 1 108 ? -2.392 1.722 -9.966 1.00 94.75 108 TYR A N 1
ATOM 841 C CA . TYR A 1 108 ? -3.076 1.276 -11.177 1.00 94.75 108 TYR A CA 1
ATOM 842 C C . TYR A 1 108 ? -2.469 1.915 -12.429 1.00 94.75 108 TYR A C 1
ATOM 844 O O . TYR A 1 108 ? -2.170 1.226 -13.408 1.00 94.75 108 TYR A O 1
ATOM 852 N N . LEU A 1 109 ? -2.236 3.230 -12.391 1.00 96.56 109 LEU A N 1
ATOM 853 C CA . LEU A 1 109 ? -1.636 3.951 -13.505 1.00 96.56 109 LEU A CA 1
ATOM 854 C C . LEU A 1 109 ? -0.188 3.509 -13.748 1.00 96.56 109 LEU A C 1
ATOM 856 O O . LEU A 1 109 ? 0.176 3.295 -14.900 1.00 96.56 109 LEU A O 1
ATOM 860 N N . ALA A 1 110 ? 0.614 3.295 -12.700 1.00 93.38 110 ALA A N 1
ATOM 861 C CA . ALA A 1 110 ? 1.961 2.738 -12.824 1.00 93.38 110 ALA A CA 1
ATOM 862 C C . ALA A 1 110 ? 1.936 1.366 -13.508 1.00 93.38 110 ALA A C 1
ATOM 864 O O . ALA A 1 110 ? 2.699 1.134 -14.441 1.00 93.38 110 ALA A O 1
ATOM 865 N N . LEU A 1 111 ? 1.021 0.477 -13.108 1.00 92.88 111 LEU A N 1
ATOM 866 C CA . LEU A 1 111 ? 0.886 -0.848 -13.716 1.00 92.88 111 LEU A CA 1
ATOM 867 C C . LEU A 1 111 ? 0.475 -0.761 -15.191 1.00 92.88 111 LEU A C 1
ATOM 869 O O . LEU A 1 111 ? 1.024 -1.481 -16.026 1.00 92.88 111 LEU A O 1
ATOM 873 N N . LYS A 1 112 ? -0.473 0.124 -15.520 1.00 95.25 112 LYS A N 1
ATOM 874 C CA . LYS A 1 112 ? -0.920 0.360 -16.899 1.00 95.25 112 LYS A CA 1
ATOM 875 C C . LYS A 1 112 ? 0.214 0.907 -17.773 1.00 95.25 112 LYS A C 1
ATOM 877 O O . LYS A 1 112 ? 0.448 0.370 -18.851 1.00 95.25 112 LYS A O 1
ATOM 882 N N . LEU A 1 113 ? 0.916 1.942 -17.309 1.00 93.81 113 LEU A N 1
ATOM 883 C CA . LEU A 1 113 ? 2.031 2.572 -18.026 1.00 93.81 113 LEU A CA 1
ATOM 884 C C . LEU A 1 113 ? 3.196 1.601 -18.219 1.00 93.81 113 LEU A C 1
ATOM 886 O O . LEU A 1 113 ? 3.758 1.530 -19.307 1.00 93.81 113 LEU A O 1
ATOM 890 N N . HIS A 1 114 ? 3.498 0.797 -17.198 1.00 91.00 114 HIS A N 1
ATOM 891 C CA . HIS A 1 114 ? 4.544 -0.217 -17.269 1.00 91.00 114 HIS A CA 1
ATOM 892 C C . HIS A 1 114 ? 4.234 -1.276 -18.328 1.00 91.00 114 HIS A C 1
ATOM 894 O O . HIS A 1 114 ? 5.094 -1.629 -19.126 1.00 91.00 114 HIS A O 1
ATOM 900 N N . ARG A 1 115 ? 2.981 -1.747 -18.394 1.00 91.00 115 ARG A N 1
ATOM 901 C CA . ARG A 1 115 ? 2.529 -2.677 -19.446 1.00 91.00 115 ARG A CA 1
ATOM 902 C C . ARG A 1 115 ? 2.614 -2.078 -20.852 1.00 91.00 115 ARG A C 1
ATOM 904 O O . ARG A 1 115 ? 2.784 -2.832 -21.800 1.00 91.00 115 ARG A O 1
ATOM 911 N N . ALA A 1 116 ? 2.503 -0.758 -20.976 1.00 93.50 116 ALA A N 1
ATOM 912 C CA . ALA A 1 116 ? 2.654 -0.035 -22.237 1.00 93.50 116 ALA A CA 1
ATOM 913 C C . ALA A 1 116 ? 4.119 0.320 -22.574 1.00 93.50 116 ALA A C 1
ATOM 915 O O . ALA A 1 116 ? 4.360 0.965 -23.589 1.00 93.50 116 ALA A O 1
ATOM 916 N N . GLY A 1 117 ? 5.092 -0.056 -21.734 1.00 90.25 117 GLY A N 1
ATOM 917 C CA . GLY A 1 117 ? 6.509 0.270 -21.931 1.00 90.25 117 GLY A CA 1
ATOM 918 C C . GLY A 1 117 ? 6.901 1.707 -21.559 1.00 90.25 117 GLY A C 1
ATOM 919 O O . GLY A 1 117 ? 8.057 2.091 -21.733 1.00 90.25 117 GLY A O 1
ATOM 920 N N . ASP A 1 118 ? 5.992 2.514 -21.000 1.00 93.50 118 ASP A N 1
ATOM 921 C CA . ASP A 1 118 ? 6.295 3.885 -20.573 1.00 93.50 118 ASP A CA 1
ATOM 922 C C . ASP A 1 118 ? 6.971 3.902 -19.190 1.00 93.50 118 ASP A C 1
ATOM 924 O O . ASP A 1 118 ? 6.375 4.191 -18.142 1.00 93.50 118 ASP A O 1
ATOM 928 N N . LEU A 1 119 ? 8.267 3.586 -19.183 1.00 88.31 119 LEU A N 1
ATOM 929 C CA . LEU A 1 119 ? 9.084 3.522 -17.969 1.00 88.31 119 LEU A CA 1
ATOM 930 C C . LEU A 1 119 ? 9.307 4.893 -17.313 1.00 88.31 119 LEU A C 1
ATOM 932 O O . LEU A 1 119 ? 9.585 4.966 -16.111 1.00 88.31 119 LEU A O 1
ATOM 936 N N . LYS A 1 120 ? 9.233 5.993 -18.074 1.00 92.44 120 LYS A N 1
ATOM 937 C CA . LYS A 1 120 ? 9.410 7.351 -17.536 1.00 92.44 120 LYS A CA 1
ATOM 938 C C . LYS A 1 120 ? 8.193 7.735 -16.705 1.00 92.44 120 LYS A C 1
ATOM 940 O O . LYS A 1 120 ? 8.343 8.130 -15.545 1.00 92.44 120 LYS A O 1
ATOM 945 N N . SER A 1 121 ? 6.998 7.560 -17.260 1.00 94.25 121 SER A N 1
ATOM 946 C CA . SER A 1 121 ? 5.756 7.867 -16.558 1.00 94.25 121 SER A CA 1
ATOM 947 C C . SER A 1 121 ? 5.506 6.880 -15.419 1.00 94.25 121 SER A C 1
ATOM 949 O O . SER A 1 121 ? 5.097 7.309 -14.343 1.00 94.25 121 SER A O 1
ATOM 951 N N . THR A 1 122 ? 5.856 5.598 -15.583 1.00 91.06 122 THR A N 1
ATOM 952 C CA . THR A 1 122 ? 5.825 4.606 -14.489 1.00 91.06 122 THR A CA 1
ATOM 953 C C . THR A 1 122 ? 6.654 5.076 -13.294 1.00 91.06 122 THR A C 1
ATOM 955 O O . THR A 1 122 ? 6.144 5.168 -12.178 1.00 91.06 122 THR A O 1
ATOM 958 N N . ARG A 1 123 ? 7.916 5.474 -13.519 1.00 91.38 123 ARG A N 1
ATOM 959 C CA . ARG A 1 123 ? 8.786 6.015 -12.460 1.00 91.38 123 ARG A CA 1
ATOM 960 C C . ARG A 1 123 ? 8.220 7.280 -11.816 1.00 91.38 123 ARG A C 1
ATOM 962 O O . ARG A 1 123 ? 8.374 7.463 -10.611 1.00 91.38 123 ARG A O 1
ATOM 969 N N . SER A 1 124 ? 7.561 8.142 -12.589 1.00 95.81 124 SER A N 1
ATOM 970 C CA . SER A 1 124 ? 6.874 9.323 -12.053 1.00 95.81 124 SER A CA 1
ATOM 971 C C . SER A 1 124 ? 5.766 8.938 -11.065 1.00 95.81 124 SER A C 1
ATOM 973 O O . SER A 1 124 ? 5.718 9.471 -9.956 1.00 95.81 124 SER A O 1
ATOM 975 N N . GLN A 1 125 ? 4.935 7.947 -11.410 1.00 95.44 125 GLN A N 1
ATOM 976 C CA . GLN A 1 125 ? 3.893 7.442 -10.509 1.00 95.44 125 GLN A CA 1
ATOM 977 C C . GLN A 1 125 ? 4.487 6.830 -9.232 1.00 95.44 125 GLN A C 1
ATOM 979 O O . GLN A 1 125 ? 4.044 7.167 -8.136 1.00 95.44 125 GLN A O 1
ATOM 984 N N . LEU A 1 126 ? 5.539 6.010 -9.351 1.00 91.19 126 LEU A N 1
ATOM 985 C CA . LEU A 1 126 ? 6.231 5.413 -8.199 1.00 91.19 126 LEU A CA 1
ATOM 986 C C . LEU A 1 126 ? 6.821 6.470 -7.253 1.00 91.19 126 LEU A C 1
ATOM 988 O O . LEU A 1 126 ? 6.709 6.343 -6.036 1.00 91.19 126 LEU A O 1
ATOM 992 N N . LYS A 1 127 ? 7.393 7.558 -7.788 1.00 92.88 127 LYS A N 1
ATOM 993 C CA . LYS A 1 127 ? 7.873 8.688 -6.972 1.00 92.88 127 LYS A CA 1
ATOM 994 C C . LYS A 1 127 ? 6.739 9.357 -6.199 1.00 92.88 127 LYS A C 1
ATOM 996 O O . LYS A 1 127 ? 6.931 9.728 -5.043 1.00 92.88 127 LYS A O 1
ATOM 1001 N N . THR A 1 128 ? 5.575 9.524 -6.823 1.00 93.62 128 THR A N 1
ATOM 1002 C CA . THR A 1 128 ? 4.393 10.080 -6.155 1.00 93.62 128 THR A CA 1
ATOM 1003 C C . THR A 1 128 ? 3.901 9.159 -5.045 1.00 93.62 128 THR A C 1
ATOM 1005 O O . THR A 1 128 ? 3.660 9.639 -3.940 1.00 93.62 128 THR A O 1
ATOM 1008 N N . ILE A 1 129 ? 3.840 7.846 -5.294 1.00 90.81 129 ILE A N 1
ATOM 1009 C CA . ILE A 1 129 ? 3.498 6.846 -4.272 1.00 90.81 129 ILE A CA 1
ATOM 1010 C C . ILE A 1 129 ? 4.454 6.962 -3.085 1.00 90.81 129 ILE A C 1
ATOM 1012 O O . ILE A 1 129 ? 3.994 7.158 -1.966 1.00 90.81 129 ILE A O 1
ATOM 1016 N N . ASN A 1 130 ? 5.769 6.961 -3.326 1.00 88.44 130 ASN A N 1
ATOM 1017 C CA . ASN A 1 130 ? 6.767 7.055 -2.258 1.00 88.44 130 ASN A CA 1
ATOM 1018 C C . ASN A 1 130 ? 6.571 8.304 -1.376 1.00 88.44 130 ASN A C 1
ATOM 1020 O O . ASN A 1 130 ? 6.593 8.220 -0.150 1.00 88.44 130 ASN A O 1
ATOM 1024 N N . LYS A 1 131 ? 6.287 9.466 -1.984 1.00 89.69 131 LYS A N 1
ATOM 1025 C CA . LYS A 1 131 ? 5.992 10.706 -1.242 1.00 89.69 131 LYS A CA 1
ATOM 1026 C C . LYS A 1 131 ? 4.749 10.593 -0.350 1.00 89.69 131 LYS A C 1
ATOM 1028 O O . LYS A 1 131 ? 4.707 11.228 0.700 1.00 89.69 131 LYS A O 1
ATOM 1033 N N . ILE A 1 132 ? 3.740 9.825 -0.765 1.00 87.31 132 ILE A N 1
ATOM 1034 C CA . ILE A 1 132 ? 2.510 9.601 0.011 1.00 87.31 132 ILE A CA 1
ATOM 1035 C C . ILE A 1 132 ? 2.739 8.556 1.114 1.00 87.31 132 ILE A C 1
ATOM 1037 O O . ILE A 1 132 ? 2.193 8.708 2.207 1.00 87.31 132 ILE A O 1
ATOM 1041 N N . SER A 1 133 ? 3.552 7.530 0.850 1.00 83.00 133 SER A N 1
ATOM 1042 C CA . SER A 1 133 ? 3.807 6.416 1.771 1.00 83.00 133 SER A CA 1
ATOM 1043 C C . SER A 1 133 ? 4.681 6.796 2.969 1.00 83.00 133 SER A C 1
ATOM 1045 O O . SER A 1 133 ? 4.425 6.320 4.069 1.00 83.00 133 SER A O 1
ATOM 1047 N N . ILE A 1 134 ? 5.658 7.699 2.815 1.00 79.62 134 ILE A N 1
ATOM 1048 C CA . ILE A 1 134 ? 6.538 8.131 3.923 1.00 79.62 134 ILE A CA 1
ATOM 1049 C C . ILE A 1 134 ? 5.755 8.581 5.177 1.00 79.62 134 ILE A C 1
ATOM 1051 O O . ILE A 1 134 ? 5.986 8.035 6.257 1.00 79.62 134 ILE A O 1
ATOM 1055 N N . PRO A 1 135 ? 4.796 9.526 5.098 1.00 80.81 135 PRO A N 1
ATOM 1056 C CA . PRO A 1 135 ? 4.021 9.930 6.272 1.00 80.81 135 PRO A CA 1
ATOM 1057 C C . PRO A 1 135 ? 3.001 8.875 6.733 1.00 80.81 135 PRO A C 1
ATOM 1059 O O . PRO A 1 135 ? 2.314 9.107 7.732 1.00 80.81 135 PRO A O 1
ATOM 1062 N N . LEU A 1 136 ? 2.837 7.762 6.010 1.00 83.81 136 LEU A N 1
ATOM 1063 C CA . LEU A 1 136 ? 1.862 6.723 6.323 1.00 83.81 136 LEU A CA 1
ATOM 1064 C C . LEU A 1 136 ? 2.361 5.790 7.431 1.00 83.81 136 LEU A C 1
ATOM 1066 O O . LEU A 1 136 ? 1.581 5.484 8.330 1.00 83.81 136 LEU A O 1
ATOM 1070 N N . ASN A 1 137 ? 3.646 5.422 7.424 1.00 83.44 137 ASN A N 1
ATOM 1071 C CA . ASN A 1 137 ? 4.209 4.433 8.356 1.00 83.44 137 ASN A CA 1
ATOM 1072 C C . ASN A 1 137 ? 4.022 4.856 9.818 1.00 83.44 137 ASN A C 1
ATOM 1074 O O . ASN A 1 137 ? 3.372 4.153 10.587 1.00 83.44 137 ASN A O 1
ATOM 1078 N N . GLY A 1 138 ? 4.437 6.077 10.175 1.00 84.50 138 GLY A N 1
ATOM 1079 C CA . GLY A 1 138 ? 4.245 6.589 11.538 1.00 84.50 138 GLY A CA 1
ATOM 1080 C C . GLY A 1 138 ? 2.769 6.733 11.943 1.00 84.50 138 GLY A C 1
ATOM 1081 O O . GLY A 1 138 ? 2.423 6.587 13.115 1.00 84.50 138 GLY A O 1
ATOM 1082 N N . ARG A 1 139 ? 1.860 6.979 10.987 1.00 88.88 139 ARG A N 1
ATOM 1083 C CA . ARG A 1 139 ? 0.412 7.049 11.266 1.00 88.88 139 ARG A CA 1
ATOM 1084 C C . ARG A 1 139 ? -0.200 5.667 11.486 1.00 88.88 139 ARG A C 1
ATOM 1086 O O . ARG A 1 139 ? -1.118 5.545 12.298 1.00 88.88 139 ARG A O 1
ATOM 1093 N N . LEU A 1 140 ? 0.280 4.659 10.762 1.00 90.25 140 LEU A N 1
ATOM 1094 C CA . LEU A 1 140 ? -0.109 3.262 10.935 1.00 90.25 140 LEU A CA 1
ATOM 1095 C C . LEU A 1 140 ? 0.373 2.744 12.291 1.00 90.25 140 LEU A C 1
ATOM 1097 O O . LEU A 1 140 ? -0.438 2.226 13.059 1.00 90.25 140 LEU A O 1
ATOM 1101 N N . ASP A 1 141 ? 1.628 3.004 12.650 1.00 89.31 141 ASP A N 1
ATOM 1102 C CA . ASP A 1 141 ? 2.184 2.614 13.948 1.00 89.31 141 ASP A CA 1
ATOM 1103 C C . ASP A 1 141 ? 1.417 3.260 15.106 1.00 89.31 141 ASP A C 1
ATOM 1105 O O . ASP A 1 141 ? 0.978 2.568 16.027 1.00 89.31 141 ASP A O 1
ATOM 1109 N N . AL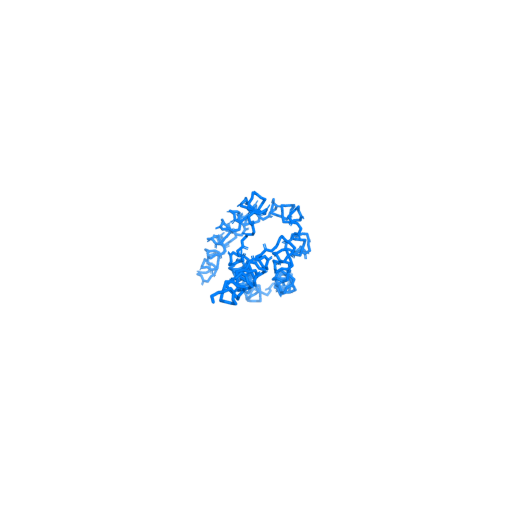A A 1 142 ? 1.129 4.564 15.017 1.00 88.81 142 ALA A N 1
ATOM 1110 C CA . ALA A 1 142 ? 0.315 5.264 16.011 1.00 88.81 142 ALA A CA 1
ATOM 1111 C C . ALA A 1 142 ? -1.101 4.669 16.151 1.00 88.81 142 ALA A C 1
ATOM 1113 O O . ALA A 1 142 ? -1.714 4.754 17.218 1.00 88.81 142 ALA A O 1
ATOM 1114 N N . ALA A 1 143 ? -1.641 4.059 15.089 1.00 88.06 143 ALA A N 1
ATOM 1115 C CA . ALA A 1 143 ? -2.922 3.348 15.095 1.00 88.06 143 ALA A CA 1
ATOM 1116 C C . ALA A 1 143 ? -2.848 1.915 15.644 1.00 88.06 143 ALA A C 1
ATOM 1118 O O . ALA A 1 143 ? -3.889 1.257 15.772 1.00 88.06 143 ALA A O 1
ATOM 1119 N N . GLY A 1 144 ? -1.657 1.449 16.027 1.00 89.50 144 GLY A N 1
ATOM 1120 C CA . GLY A 1 144 ? -1.388 0.073 16.437 1.00 89.50 144 GLY A CA 1
ATOM 1121 C C . GLY A 1 144 ? -1.319 -0.894 15.254 1.00 89.50 144 GLY A C 1
ATOM 1122 O O . GLY A 1 144 ? -1.555 -2.089 15.432 1.00 89.50 144 GLY A O 1
ATOM 1123 N N . LEU A 1 145 ? -1.050 -0.381 14.050 1.00 91.25 145 LEU A N 1
ATOM 1124 C CA . LEU A 1 145 ? -0.933 -1.138 12.804 1.00 91.25 145 LEU A CA 1
ATOM 1125 C C . LEU A 1 145 ? 0.539 -1.353 12.419 1.00 91.25 145 LEU A C 1
ATOM 1127 O O . LEU A 1 145 ? 0.943 -1.055 11.299 1.00 91.25 145 LEU A O 1
ATOM 1131 N N . ILE A 1 146 ? 1.337 -1.838 13.373 1.00 89.00 146 ILE A N 1
ATOM 1132 C CA . ILE A 1 146 ? 2.802 -1.948 13.261 1.00 89.00 146 ILE A CA 1
ATOM 1133 C C . ILE A 1 146 ? 3.216 -2.847 12.085 1.00 89.00 146 ILE A C 1
ATOM 1135 O O . ILE A 1 146 ? 4.175 -2.537 11.380 1.00 89.00 146 ILE A O 1
ATOM 1139 N N . ASP A 1 147 ? 2.450 -3.911 11.810 1.00 90.19 147 ASP A N 1
ATOM 1140 C CA . ASP A 1 147 ? 2.725 -4.821 10.689 1.00 90.19 147 ASP A CA 1
ATOM 1141 C C . ASP A 1 147 ? 2.483 -4.177 9.318 1.00 90.19 147 ASP A C 1
ATOM 1143 O O . ASP A 1 147 ? 3.000 -4.660 8.317 1.00 90.19 147 ASP A O 1
ATOM 1147 N N . CYS A 1 148 ? 1.705 -3.095 9.273 1.00 86.31 148 CYS A N 1
ATOM 1148 C CA . CYS A 1 148 ? 1.465 -2.289 8.076 1.00 86.31 148 CYS A CA 1
ATOM 1149 C C . CYS A 1 148 ? 2.384 -1.064 7.984 1.00 86.31 148 CYS A C 1
ATOM 1151 O O . CYS A 1 148 ? 2.482 -0.456 6.926 1.00 86.31 148 CYS A O 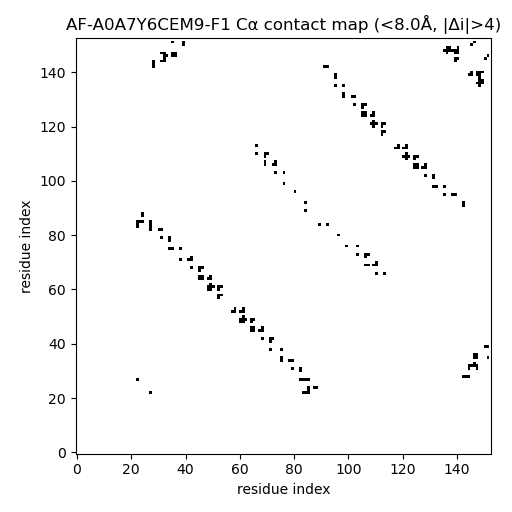1
ATOM 1153 N N . GLY A 1 149 ? 2.968 -0.636 9.104 1.00 86.00 1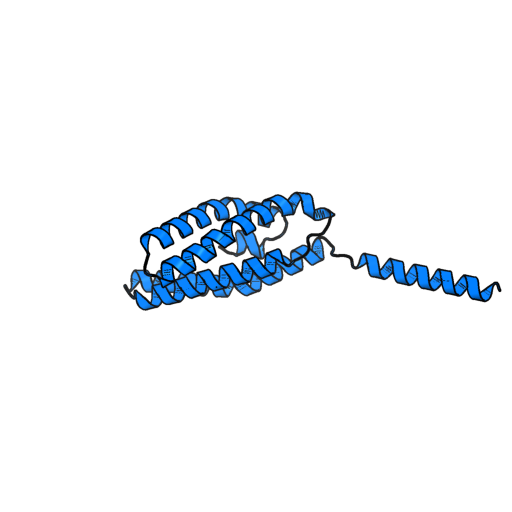49 GLY A N 1
ATOM 1154 C CA . GLY A 1 149 ? 3.833 0.534 9.186 1.00 86.00 149 GLY A CA 1
ATOM 1155 C C . GLY A 1 149 ? 5.297 0.123 9.199 1.00 86.00 149 GLY A C 1
ATOM 1156 O O . GLY A 1 149 ? 5.858 -0.266 8.177 1.00 86.00 149 GLY A O 1
ATOM 1157 N N . SER A 1 150 ? 5.934 0.226 10.363 1.00 82.00 150 SER A N 1
ATOM 1158 C CA . SER A 1 150 ? 7.380 0.013 10.489 1.00 82.00 150 SER A CA 1
ATOM 1159 C C . SER A 1 150 ? 7.863 -1.387 10.089 1.00 82.00 150 SER A C 1
ATOM 1161 O O . SER A 1 150 ? 8.961 -1.496 9.554 1.00 82.00 150 SER A O 1
ATOM 1163 N N . ASN A 1 151 ? 7.059 -2.442 10.257 1.00 84.00 151 ASN A N 1
ATOM 1164 C CA . ASN A 1 151 ? 7.471 -3.807 9.887 1.00 84.00 151 ASN A CA 1
ATOM 1165 C C . ASN A 1 151 ? 7.320 -4.116 8.386 1.00 84.00 151 ASN A C 1
ATOM 1167 O O . ASN A 1 151 ? 7.616 -5.234 7.965 1.00 84.00 151 ASN A O 1
ATOM 1171 N N . GLN A 1 152 ? 6.808 -3.176 7.586 1.00 72.62 152 GLN A N 1
ATOM 1172 C CA . GLN A 1 152 ? 6.657 -3.344 6.139 1.00 72.62 152 GLN A CA 1
ATOM 1173 C C . GLN A 1 152 ? 7.847 -2.814 5.322 1.00 72.62 152 GLN A C 1
ATOM 1175 O O . GLN A 1 152 ? 7.796 -2.885 4.095 1.00 72.62 152 GLN A O 1
ATOM 1180 N N . GLN A 1 153 ? 8.883 -2.292 5.989 1.00 63.25 153 GLN A N 1
ATOM 1181 C CA . GLN A 1 153 ? 10.107 -1.745 5.387 1.00 63.25 153 GLN A CA 1
ATOM 1182 C C . GLN A 1 153 ? 11.237 -2.785 5.303 1.00 63.25 153 GLN A C 1
ATOM 1184 O O . GLN A 1 153 ? 11.297 -3.698 6.159 1.00 63.25 153 GLN A O 1
#

Solvent-accessible surface area (backbone atoms only — not comparable to full-atom values): 8196 Å² total; per-residue (Å²): 115,76,71,62,59,56,54,57,55,54,55,53,54,58,59,55,60,63,59,68,73,52,62,42,71,65,59,47,30,54,50,51,23,51,55,27,56,71,42,36,66,60,44,48,53,23,50,54,41,29,53,52,18,59,80,66,70,34,60,71,53,25,55,52,21,51,53,50,34,43,51,51,52,52,52,49,49,54,56,57,70,68,54,79,74,30,81,94,43,40,81,71,44,48,63,53,54,56,50,53,64,60,37,50,64,36,44,53,47,22,52,53,31,46,75,71,67,36,59,68,62,19,51,51,29,51,53,53,41,51,68,59,48,63,73,39,27,66,54,29,38,76,67,59,21,40,39,61,12,70,65,56,111

Radius of gyration: 21.66 Å; Cα contacts (8 Å, |Δi|>4): 129; chains: 1; bounding box: 72×28×56 Å

Nearest PDB structures (foldseek):
  5v54-assembly1_B  TM=6.313E-01  e=1.604E-01  Homo sapiens
  8th4-assembly1_A  TM=5.505E-01  e=9.923E-01  Homo sapiens
  6s37-assembly1_A  TM=6.032E-01  e=2.077E+00  Pseudomonas putida KT2440
  7zi0-assembly2_B  TM=5.357E-01  e=1.401E+00  Homo sapiens
  6s18-assembly1_B  TM=3.654E-01  e=2.933E+00  Pseudomonas putida KT2440

Foldseek 3Di:
DVVVVVVVVVVVVVVVVVCVVPDDLVNLLVQLLVLLLVLLVQLVVLVVQLVVCVVVVVVVSNLVSLLSNLVSLLVSLVSNLPRDDDPVCCVLCVVLNVLSVVLNVLSVVLNVCSVVVNVVVNVVSVVVNVVSLVVNQVSCVVSSNNSNHVVSD

Mean predicted aligned error: 8.44 Å

pLDDT: mean 84.81, std 15.73, range [42.97, 96.56]

Secondary structure (DSSP, 8-state):
-HHHHHHHHHHHHHHHHHHTTS--HHHHHHHHHHHHHHHHHHHHHHHHHHHHHHHTT-HHHHHHHHHHHHHHHHHHHHHHHHSPPPGGGHHHHHHHHHHHHHHHHHHHHHHHHHHTT-HHHHHHHHHHHHHHHHHHHHHHHHTT-TTTTGGG-

Sequence (153 aa):
MKRLLLLAALLALISAATAAAANTPAKYRNTMNGICRAYTPKLKDAEDTMARATNSQRHAMFESALRRYLHLSLSQNHQLEAVRVPAKLTKQMRPVLKLLRKIDPHLYLALKLHRAGDLKSTRSQLKTINKISIPLNGRLDAAGLIDCGSNQQ